Protein AF-A0A536G2T7-F1 (afdb_monomer_lite)

Radius o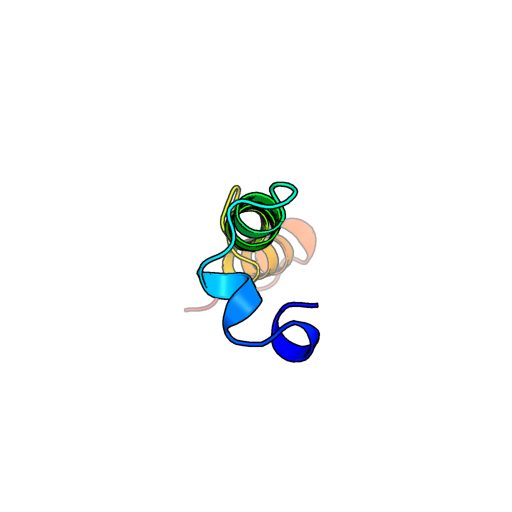f gyration: 17.49 Å; chains: 1; bounding box: 34×22×46 Å

Foldseek 3Di:
DDVVCDPCVVPDPPDCVVVVVVVVVVVCPPPHHPVRVVQCCCCPVVVHDHDD

Sequence (52 aa):
AMDIAGPAAQVGDGDGWKYQFLRSRANTIEAGTSEVLRNILAERVLGLPRSR

Structure (mmCIF, N/CA/C/O backbone):
data_AF-A0A536G2T7-F1
#
_entry.id   AF-A0A536G2T7-F1
#
loop_
_atom_site.group_PDB
_atom_site.id
_atom_site.type_symbol
_atom_site.label_atom_id
_atom_site.label_alt_id
_atom_site.label_comp_id
_atom_site.label_asym_id
_atom_site.label_entity_id
_atom_site.label_seq_id
_atom_site.pdbx_PDB_ins_code
_atom_site.Cartn_x
_atom_site.Cartn_y
_atom_site.Cartn_z
_atom_site.occupancy
_atom_site.B_iso_or_equiv
_atom_site.auth_seq_id
_atom_site.auth_comp_id
_atom_site.auth_asym_id
_atom_site.auth_atom_id
_atom_site.pdbx_PDB_model_num
ATOM 1 N N . ALA A 1 1 ? 6.815 -9.850 -12.562 1.00 71.00 1 ALA A N 1
ATOM 2 C CA . ALA A 1 1 ? 7.136 -9.103 -13.800 1.00 71.00 1 ALA A CA 1
ATOM 3 C C . ALA A 1 1 ? 8.584 -8.621 -13.774 1.00 71.00 1 ALA A C 1
ATOM 5 O O . ALA A 1 1 ? 9.364 -9.102 -14.582 1.00 71.00 1 ALA A O 1
ATOM 6 N N . MET A 1 2 ? 8.964 -7.783 -12.801 1.00 78.69 2 MET A N 1
ATOM 7 C CA . MET A 1 2 ? 10.358 -7.353 -12.586 1.00 78.69 2 MET A CA 1
ATOM 8 C C . MET A 1 2 ? 11.345 -8.514 -12.476 1.00 78.69 2 MET A C 1
ATOM 10 O O . MET A 1 2 ? 12.328 -8.560 -13.207 1.00 78.69 2 MET A O 1
ATOM 14 N N . ASP A 1 3 ? 11.020 -9.493 -11.635 1.00 83.88 3 ASP A N 1
ATOM 15 C CA . ASP A 1 3 ? 11.911 -10.627 -11.362 1.00 83.88 3 ASP A CA 1
ATOM 16 C C . ASP A 1 3 ? 12.070 -11.576 -12.558 1.00 83.88 3 ASP A C 1
ATOM 18 O O . ASP A 1 3 ? 13.040 -12.318 -12.637 1.00 83.88 3 ASP A O 1
ATOM 22 N N . ILE A 1 4 ? 11.131 -11.536 -13.510 1.00 84.75 4 ILE A N 1
ATOM 23 C CA . ILE A 1 4 ? 11.151 -12.375 -14.718 1.00 84.75 4 ILE A CA 1
ATOM 24 C C . ILE A 1 4 ? 12.018 -11.723 -15.804 1.00 84.75 4 ILE A C 1
ATOM 26 O O . ILE A 1 4 ? 12.734 -12.414 -16.520 1.00 84.75 4 ILE A O 1
ATOM 30 N N . ALA A 1 5 ? 11.966 -10.393 -15.923 1.00 81.81 5 ALA A N 1
ATOM 31 C CA . ALA A 1 5 ? 12.713 -9.639 -16.929 1.00 81.81 5 ALA A CA 1
ATOM 32 C C . ALA A 1 5 ? 14.177 -9.352 -16.527 1.00 81.81 5 ALA A C 1
ATOM 34 O O . ALA A 1 5 ? 14.996 -9.003 -17.378 1.00 81.81 5 ALA A O 1
ATOM 35 N N . GLY A 1 6 ? 14.524 -9.508 -15.245 1.00 83.38 6 GLY A N 1
ATOM 36 C CA . GLY A 1 6 ? 15.893 -9.351 -14.751 1.00 83.38 6 GLY A CA 1
ATOM 37 C C . GLY A 1 6 ? 16.441 -7.919 -14.898 1.00 83.38 6 GLY A C 1
ATOM 38 O O . GLY A 1 6 ? 15.671 -6.964 -15.012 1.00 83.38 6 GLY A O 1
ATOM 39 N N . PRO A 1 7 ? 17.775 -7.726 -14.908 1.00 82.50 7 PRO A N 1
ATOM 40 C CA . PRO A 1 7 ? 18.400 -6.397 -14.965 1.00 82.50 7 PRO A CA 1
ATOM 41 C C . PRO A 1 7 ? 18.009 -5.555 -16.188 1.00 82.50 7 PRO A C 1
ATOM 43 O O . PRO A 1 7 ? 18.024 -4.327 -16.120 1.00 82.50 7 PRO A O 1
ATOM 46 N N . ALA A 1 8 ? 17.604 -6.196 -17.291 1.00 80.19 8 ALA A N 1
ATOM 47 C CA . ALA A 1 8 ? 17.105 -5.509 -18.481 1.00 80.19 8 ALA A CA 1
ATOM 48 C C . ALA A 1 8 ? 15.845 -4.681 -18.187 1.00 80.19 8 ALA A C 1
ATOM 50 O O . ALA A 1 8 ? 15.649 -3.628 -18.797 1.00 80.19 8 ALA A O 1
ATOM 51 N N . ALA A 1 9 ? 15.048 -5.094 -17.194 1.00 78.38 9 ALA A N 1
ATOM 52 C CA . ALA A 1 9 ? 13.987 -4.260 -16.661 1.00 78.38 9 ALA A CA 1
ATOM 53 C C . ALA A 1 9 ? 14.591 -2.945 -16.123 1.00 78.38 9 ALA A C 1
ATOM 55 O O . ALA A 1 9 ? 14.260 -1.849 -16.539 1.00 78.38 9 ALA A O 1
ATOM 56 N N . GLN A 1 10 ? 15.595 -2.959 -15.265 1.00 78.56 10 GLN A N 1
ATOM 57 C CA . GLN A 1 10 ? 16.037 -1.709 -14.627 1.00 78.56 10 GLN A CA 1
ATOM 58 C C . GLN A 1 10 ? 16.556 -0.628 -15.602 1.00 78.56 10 GLN A C 1
ATOM 60 O O . GLN A 1 10 ? 16.451 0.561 -15.298 1.00 78.56 10 GLN A O 1
ATOM 65 N N . VAL A 1 11 ? 17.030 -1.009 -16.794 1.00 76.94 11 VAL A N 1
ATOM 66 C CA . VAL A 1 11 ? 17.716 -0.098 -17.725 1.00 76.94 11 VAL A CA 1
ATOM 67 C C . VAL A 1 11 ? 16.900 0.234 -18.978 1.00 76.94 11 VAL A C 1
ATOM 69 O O . VAL A 1 11 ? 16.945 1.378 -19.410 1.00 76.94 11 VAL A O 1
ATOM 72 N N . GLY A 1 12 ? 16.045 -0.654 -19.495 1.00 69.69 12 GLY A N 1
ATOM 73 C CA . GLY A 1 12 ? 15.318 -0.403 -20.751 1.00 69.69 12 GLY A CA 1
ATOM 74 C C . GLY A 1 12 ? 14.253 0.705 -20.675 1.00 69.69 12 GLY A C 1
ATOM 75 O O . GLY A 1 12 ? 13.430 0.705 -19.764 1.00 69.69 12 GLY A O 1
ATOM 76 N N .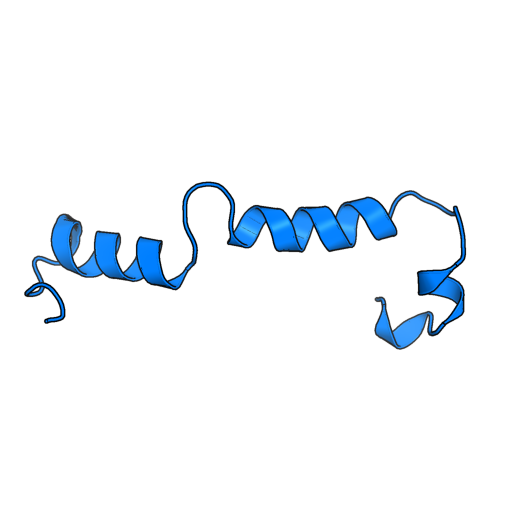 ASP A 1 13 ? 14.232 1.619 -21.650 1.00 63.53 13 ASP A N 1
ATOM 77 C CA . ASP A 1 13 ? 13.203 2.672 -21.812 1.00 63.53 13 ASP A CA 1
ATOM 78 C C . ASP A 1 13 ? 11.852 2.148 -22.351 1.00 63.53 13 ASP A C 1
ATOM 80 O O . ASP A 1 13 ? 10.922 2.917 -22.584 1.00 63.53 13 ASP A O 1
ATOM 84 N N . GLY A 1 14 ? 11.725 0.832 -22.547 1.00 60.69 14 GLY A N 1
ATOM 85 C CA . GLY A 1 14 ? 10.548 0.200 -23.142 1.00 60.69 14 GLY A CA 1
ATOM 86 C C . GLY A 1 14 ? 9.288 0.277 -22.270 1.00 60.69 14 GLY A C 1
ATOM 87 O O . GLY A 1 14 ? 9.320 -0.023 -21.078 1.00 60.69 14 GLY A O 1
ATOM 88 N N . ASP A 1 15 ? 8.174 0.643 -22.906 1.00 66.50 15 ASP A N 1
ATOM 89 C CA . ASP A 1 15 ? 6.768 0.440 -22.514 1.00 66.50 15 ASP A CA 1
ATOM 90 C C . ASP A 1 15 ? 6.259 1.063 -21.202 1.00 66.50 15 ASP A C 1
ATOM 92 O O . ASP A 1 15 ? 5.149 0.768 -20.757 1.00 66.50 15 ASP A O 1
ATOM 96 N N . GLY A 1 16 ? 7.021 1.957 -20.565 1.00 75.88 16 GLY A N 1
ATOM 97 C CA . GLY A 1 16 ? 6.541 2.718 -19.401 1.00 75.88 16 GLY A CA 1
ATOM 98 C C . GLY A 1 16 ? 6.291 1.878 -18.141 1.00 75.88 16 GLY A C 1
ATOM 99 O O . GLY A 1 16 ? 5.803 2.393 -17.132 1.00 75.88 16 GLY A O 1
ATOM 100 N N . TRP A 1 17 ? 6.654 0.595 -18.135 1.00 80.31 17 TRP A N 1
ATOM 101 C CA . TRP A 1 17 ? 6.407 -0.284 -16.992 1.00 80.31 17 TRP A CA 1
ATOM 102 C C . TRP A 1 17 ? 7.219 0.136 -15.753 1.00 80.31 17 T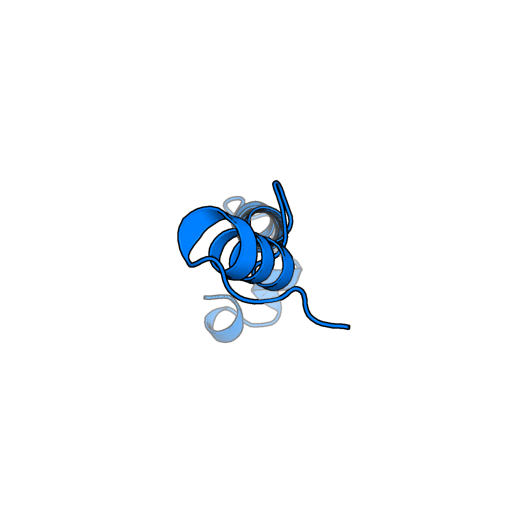RP A C 1
ATOM 104 O O . TRP A 1 17 ? 6.746 -0.080 -14.640 1.00 80.31 17 TRP A O 1
ATOM 114 N N . LYS A 1 18 ? 8.387 0.794 -15.902 1.00 83.06 18 LYS A N 1
ATOM 115 C CA . LYS A 1 18 ? 9.143 1.383 -14.771 1.00 83.06 18 LYS A CA 1
ATOM 116 C C . LYS A 1 18 ? 8.285 2.385 -14.016 1.00 83.06 18 LYS A C 1
ATOM 118 O O . LYS A 1 18 ? 8.176 2.332 -12.791 1.00 83.06 18 LYS A O 1
ATOM 123 N N . TYR A 1 19 ? 7.652 3.275 -14.777 1.00 86.88 19 TYR A N 1
ATOM 124 C CA . TYR A 1 19 ? 6.719 4.248 -14.241 1.00 86.88 19 TYR A CA 1
ATOM 125 C C . TYR A 1 19 ? 5.543 3.539 -13.575 1.00 86.88 19 TYR A C 1
ATOM 127 O O . TYR A 1 19 ? 5.232 3.858 -12.437 1.00 86.88 19 TYR A O 1
ATOM 135 N N . GLN A 1 20 ? 4.945 2.527 -14.213 1.00 88.75 20 GLN A N 1
ATOM 136 C CA . GLN A 1 20 ? 3.817 1.793 -13.625 1.00 88.75 20 GLN A CA 1
ATOM 137 C C . GLN A 1 20 ? 4.184 1.042 -12.341 1.00 88.75 20 GLN A C 1
ATOM 139 O O . GLN A 1 20 ? 3.410 1.031 -11.385 1.00 88.75 20 GLN A O 1
ATOM 144 N N . PHE A 1 21 ? 5.380 0.459 -12.275 1.00 88.69 21 PHE A N 1
ATOM 145 C CA . PHE A 1 21 ? 5.885 -0.188 -11.072 1.00 88.69 21 PHE A CA 1
ATOM 146 C C . PHE A 1 21 ? 6.015 0.824 -9.928 1.00 88.69 21 PHE A C 1
ATOM 148 O O . PHE A 1 21 ? 5.422 0.632 -8.865 1.00 88.69 21 PHE A O 1
ATOM 155 N N . LEU A 1 22 ? 6.699 1.947 -10.160 1.00 90.38 22 LEU A N 1
ATOM 156 C CA . LEU A 1 22 ? 6.838 3.006 -9.157 1.00 90.38 22 LEU A CA 1
ATOM 157 C C . LEU A 1 22 ? 5.492 3.650 -8.799 1.00 90.38 22 LEU A C 1
ATOM 159 O O . LEU A 1 22 ? 5.237 3.917 -7.627 1.00 90.38 22 LEU A O 1
ATOM 163 N N . ARG A 1 23 ? 4.596 3.824 -9.774 1.00 92.75 23 ARG A N 1
ATOM 164 C CA . ARG A 1 23 ? 3.236 4.339 -9.585 1.00 92.75 23 ARG A CA 1
ATOM 165 C C . ARG A 1 23 ? 2.414 3.416 -8.697 1.00 92.75 23 ARG A C 1
ATOM 167 O O . ARG A 1 23 ? 1.759 3.892 -7.776 1.00 92.75 23 ARG A O 1
ATOM 174 N N . SER A 1 24 ? 2.484 2.103 -8.920 1.00 92.31 24 SER A N 1
ATOM 175 C CA . SER A 1 24 ? 1.806 1.124 -8.066 1.00 92.31 24 SER A CA 1
ATOM 176 C C . SER A 1 24 ? 2.305 1.189 -6.623 1.00 92.31 24 SER A C 1
ATOM 178 O O . SER A 1 24 ? 1.506 1.104 -5.693 1.00 92.31 24 SER A O 1
ATOM 180 N N . ARG A 1 25 ? 3.606 1.433 -6.415 1.00 93.06 25 ARG A N 1
ATOM 181 C CA . ARG A 1 25 ? 4.156 1.637 -5.074 1.00 93.06 25 ARG A CA 1
ATOM 182 C C . ARG A 1 25 ? 3.677 2.953 -4.465 1.00 93.06 25 ARG A C 1
ATOM 184 O O . ARG A 1 25 ? 3.242 2.947 -3.313 1.00 93.06 25 ARG A O 1
ATOM 191 N N . ALA A 1 26 ? 3.704 4.041 -5.231 1.00 95.44 26 ALA A N 1
ATOM 192 C CA . ALA A 1 26 ? 3.227 5.354 -4.805 1.00 95.44 26 ALA A CA 1
ATOM 193 C C . ALA A 1 26 ? 1.746 5.321 -4.385 1.00 95.44 26 ALA A C 1
ATOM 195 O O . ALA A 1 26 ? 1.412 5.850 -3.330 1.00 95.44 26 ALA A O 1
ATOM 196 N N . ASN A 1 27 ? 0.889 4.583 -5.104 1.00 94.44 27 ASN A N 1
ATOM 197 C CA . ASN A 1 27 ? -0.525 4.380 -4.750 1.00 94.44 27 ASN A CA 1
ATOM 198 C C . ASN A 1 27 ? -0.738 3.832 -3.329 1.00 94.44 27 ASN A C 1
ATOM 200 O O . ASN A 1 27 ? -1.758 4.110 -2.716 1.00 94.44 27 ASN A O 1
ATOM 204 N N . THR A 1 28 ? 0.198 3.035 -2.799 1.00 94.00 28 THR A N 1
ATOM 205 C CA . THR A 1 28 ? 0.090 2.467 -1.436 1.00 94.00 28 THR A CA 1
ATOM 206 C C . THR A 1 28 ? 0.517 3.432 -0.328 1.00 94.00 28 THR A C 1
ATOM 208 O O . THR A 1 28 ? 0.466 3.083 0.851 1.00 94.00 28 THR A O 1
ATOM 211 N N . ILE A 1 29 ? 0.988 4.618 -0.710 1.00 96.00 29 ILE A N 1
ATOM 212 C CA . ILE A 1 29 ? 1.483 5.673 0.176 1.00 96.00 29 ILE A CA 1
ATOM 213 C C . ILE A 1 29 ? 0.567 6.895 0.069 1.00 96.00 29 ILE A C 1
ATOM 215 O O . ILE A 1 29 ? 0.210 7.502 1.080 1.00 96.00 29 ILE A O 1
ATOM 219 N N . GLU A 1 30 ? 0.180 7.246 -1.158 1.00 94.62 30 GLU A N 1
ATOM 220 C CA . GLU A 1 30 ? -0.766 8.316 -1.455 1.00 94.62 30 GLU A CA 1
ATOM 221 C C . GLU A 1 30 ? -2.099 8.097 -0.727 1.00 94.62 30 GLU A C 1
ATOM 223 O O . GLU A 1 30 ? -2.577 6.975 -0.594 1.00 94.62 30 GLU A O 1
ATOM 228 N N . ALA A 1 31 ? -2.688 9.186 -0.225 1.00 88.50 31 ALA A N 1
ATOM 229 C CA . ALA A 1 31 ? -3.899 9.187 0.607 1.00 88.50 31 ALA A CA 1
ATOM 230 C C . ALA A 1 31 ? -3.817 8.387 1.930 1.00 88.50 31 ALA A C 1
ATOM 232 O O . ALA A 1 31 ? -4.810 8.299 2.653 1.00 88.50 31 ALA A O 1
ATOM 233 N N . GLY A 1 32 ? -2.634 7.887 2.296 1.00 92.94 32 GLY A N 1
ATOM 234 C CA . GLY A 1 32 ? -2.369 7.212 3.562 1.00 92.94 32 GLY A CA 1
ATOM 235 C C . GLY A 1 32 ? -1.858 5.792 3.357 1.00 92.94 32 GLY A C 1
ATOM 236 O O . GLY A 1 32 ? -2.375 5.028 2.545 1.00 92.94 32 GLY A O 1
ATOM 237 N N . THR A 1 33 ? -0.849 5.415 4.140 1.00 96.69 33 THR A N 1
ATOM 238 C CA . THR A 1 33 ? -0.330 4.045 4.126 1.00 96.69 33 THR A CA 1
ATOM 239 C C . THR A 1 33 ? -1.369 3.063 4.656 1.00 96.69 33 THR A C 1
ATOM 241 O O . THR A 1 33 ? -2.287 3.428 5.394 1.00 96.69 33 THR A O 1
ATOM 244 N N . SER A 1 34 ? -1.188 1.774 4.361 1.00 95.44 34 SER A N 1
ATOM 245 C CA . SER A 1 34 ? -2.071 0.733 4.892 1.00 95.44 34 SER A CA 1
ATOM 246 C C . SER A 1 34 ? -2.139 0.727 6.424 1.00 95.44 34 SER A C 1
ATOM 248 O O . SER A 1 34 ? -3.176 0.382 6.976 1.00 95.44 34 SER A O 1
ATOM 250 N N . GLU A 1 35 ? -1.066 1.104 7.122 1.00 95.62 35 GLU A N 1
ATOM 251 C CA . GLU A 1 35 ? -1.072 1.228 8.586 1.00 95.62 35 GLU A CA 1
ATOM 252 C C . GLU A 1 35 ? -1.980 2.365 9.050 1.00 95.62 35 GLU A C 1
ATOM 254 O O . GLU A 1 35 ? -2.853 2.146 9.887 1.00 95.62 35 GLU A O 1
ATOM 259 N N . VAL A 1 36 ? -1.844 3.549 8.448 1.00 95.12 36 VAL A N 1
ATOM 260 C CA . VAL A 1 36 ? -2.687 4.705 8.775 1.00 95.12 36 VAL A CA 1
ATOM 261 C C . VAL A 1 36 ? -4.153 4.415 8.460 1.00 95.12 36 VAL A C 1
ATOM 263 O O . VAL A 1 36 ? -5.018 4.656 9.300 1.00 95.12 36 VAL A O 1
ATOM 266 N N . LEU A 1 37 ? -4.446 3.850 7.287 1.00 96.44 37 LEU A N 1
ATOM 267 C CA . LEU A 1 37 ? -5.818 3.528 6.889 1.00 96.44 37 LEU A CA 1
ATOM 268 C C . LEU A 1 37 ? -6.446 2.455 7.788 1.00 96.44 37 LEU A C 1
ATOM 270 O O . LEU A 1 37 ? -7.623 2.565 8.130 1.00 96.44 37 LEU A O 1
ATOM 274 N N . ARG A 1 38 ? -5.675 1.451 8.230 1.00 95.44 38 ARG A N 1
ATOM 275 C CA . ARG A 1 38 ? -6.156 0.459 9.205 1.00 95.44 38 ARG A CA 1
ATOM 276 C C . ARG A 1 38 ? -6.439 1.081 10.569 1.00 95.44 38 ARG A C 1
ATOM 278 O O . ARG A 1 38 ? -7.462 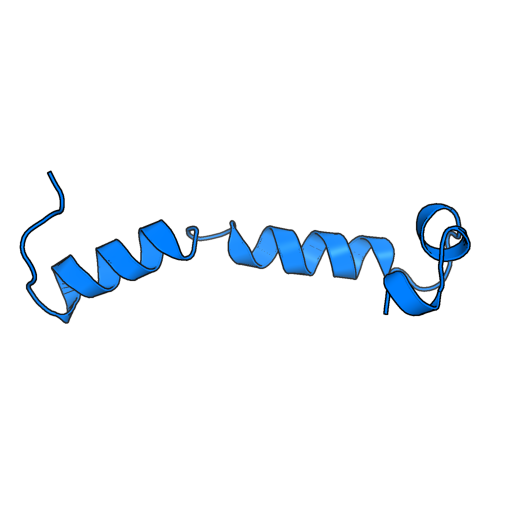0.746 11.156 1.00 95.44 38 ARG A O 1
ATOM 285 N N . ASN A 1 39 ? -5.603 2.003 11.043 1.00 96.00 39 ASN A N 1
ATOM 286 C CA . ASN A 1 39 ? -5.857 2.717 12.298 1.00 96.00 39 ASN A CA 1
ATOM 287 C C . ASN A 1 39 ? -7.115 3.591 12.195 1.00 96.00 39 ASN A C 1
ATOM 289 O O . ASN A 1 39 ? -7.965 3.560 13.080 1.00 96.00 39 ASN A O 1
ATOM 293 N N . ILE A 1 40 ? -7.297 4.296 11.072 1.00 95.44 40 ILE A N 1
ATOM 294 C CA . ILE A 1 40 ? -8.518 5.069 10.805 1.00 95.44 40 ILE A CA 1
ATOM 295 C C . ILE A 1 40 ? -9.751 4.162 10.826 1.00 95.44 40 ILE A C 1
ATOM 297 O O . ILE A 1 40 ? -10.748 4.516 11.451 1.00 95.44 40 ILE A O 1
ATOM 301 N N . LEU A 1 41 ? -9.696 3.000 10.171 1.00 96.44 41 LEU A N 1
ATOM 302 C CA . LEU A 1 41 ? -10.794 2.034 10.187 1.00 96.44 41 LEU A CA 1
ATOM 303 C C . LEU A 1 41 ? -11.075 1.534 11.613 1.00 96.44 41 LEU A C 1
ATOM 305 O O . LEU A 1 41 ? -12.228 1.521 12.040 1.00 96.44 41 LEU A O 1
ATOM 309 N N . ALA A 1 42 ? -10.029 1.174 12.360 1.00 97.38 42 ALA A N 1
ATOM 310 C CA . ALA A 1 42 ? -10.126 0.716 13.741 1.00 97.38 42 ALA A CA 1
ATOM 311 C C . ALA A 1 42 ? -10.815 1.752 14.642 1.00 97.38 42 ALA A C 1
ATOM 313 O O . ALA A 1 42 ? -11.77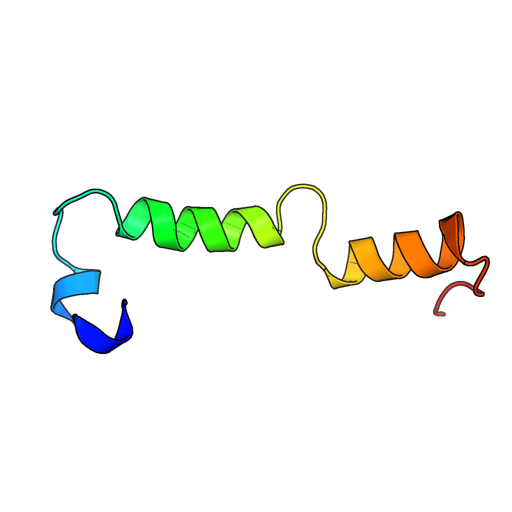7 1.421 15.327 1.00 97.38 42 ALA A O 1
ATOM 314 N N . GLU A 1 43 ? -10.373 3.007 14.605 1.00 96.50 43 GLU A N 1
ATOM 315 C CA . GLU A 1 43 ? -10.878 4.057 15.493 1.00 96.50 43 GLU A CA 1
ATOM 316 C C . GLU A 1 43 ? -12.233 4.610 15.039 1.00 96.50 43 GLU A C 1
ATOM 318 O O . GLU A 1 43 ? -13.142 4.777 15.850 1.00 96.50 43 GLU A O 1
ATOM 323 N N . ARG A 1 44 ? -12.388 4.911 13.743 1.00 95.94 44 ARG A N 1
ATOM 324 C CA . ARG A 1 44 ? -13.545 5.671 13.239 1.00 95.94 44 ARG A CA 1
ATOM 325 C C . ARG A 1 44 ? -14.709 4.810 12.779 1.00 95.94 44 ARG A C 1
ATOM 327 O O . ARG A 1 44 ? -15.835 5.292 12.792 1.00 95.94 44 ARG A O 1
ATOM 334 N N . VAL A 1 45 ? -14.450 3.579 12.343 1.00 97.31 45 VAL A N 1
ATOM 335 C CA . VAL A 1 45 ? -15.504 2.670 11.867 1.00 97.31 45 VAL A CA 1
ATOM 336 C C . VAL A 1 45 ? -15.789 1.592 12.902 1.00 97.31 45 VAL A C 1
ATOM 338 O O . VAL A 1 45 ? -16.950 1.311 13.177 1.00 97.31 45 VAL A O 1
ATOM 341 N N . LEU A 1 46 ? -14.745 1.011 13.499 1.00 96.88 46 LEU A N 1
ATOM 342 C CA . LEU A 1 46 ? -14.887 -0.101 14.445 1.00 96.88 46 LEU A CA 1
ATOM 343 C C . LEU A 1 46 ? -14.947 0.335 15.920 1.00 96.88 46 LEU A C 1
ATOM 345 O O . LEU A 1 46 ? -15.254 -0.494 16.772 1.00 96.88 46 LEU A O 1
ATOM 349 N N . GLY A 1 47 ? -14.674 1.605 16.242 1.00 95.81 47 GLY A N 1
ATOM 350 C CA . GLY A 1 47 ? -14.748 2.134 17.611 1.00 95.81 47 GLY A CA 1
ATOM 351 C C . GLY A 1 47 ? -13.683 1.585 18.568 1.00 95.81 47 GLY A C 1
ATOM 352 O O . GLY A 1 47 ? -13.870 1.618 19.785 1.00 95.81 47 GLY A O 1
ATOM 353 N N . LEU A 1 48 ? -12.578 1.054 18.041 1.00 96.56 48 LEU A N 1
ATOM 354 C CA . LEU A 1 48 ? -11.484 0.528 18.851 1.00 96.56 48 LEU 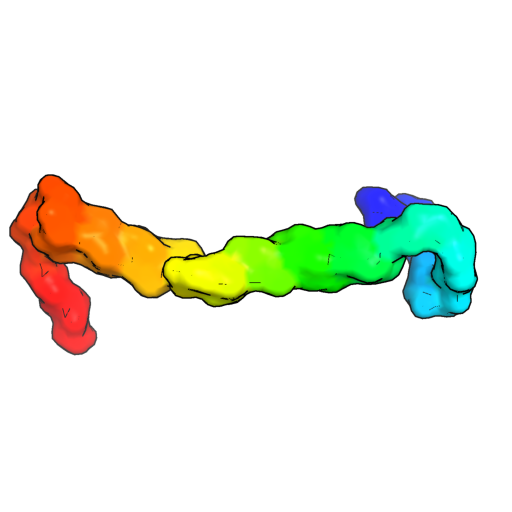A CA 1
ATOM 355 C C . LEU A 1 48 ? -10.705 1.670 19.529 1.00 96.56 48 LEU A C 1
ATOM 357 O O . LEU A 1 48 ? -10.549 2.744 18.941 1.00 96.56 48 LEU A O 1
ATOM 361 N N . PRO A 1 49 ? -10.176 1.453 20.750 1.00 92.69 49 PRO A N 1
ATOM 362 C CA . PRO A 1 49 ? -9.316 2.426 21.406 1.00 92.69 49 PRO A CA 1
ATOM 363 C C . PRO A 1 49 ? -8.075 2.732 20.566 1.00 92.69 49 PRO A C 1
ATOM 365 O O . PRO A 1 49 ? -7.474 1.838 19.968 1.00 92.69 49 PRO A O 1
ATOM 368 N N . ARG A 1 50 ? -7.658 3.997 20.576 1.00 88.06 50 ARG A N 1
ATOM 369 C CA . ARG A 1 50 ? -6.467 4.453 19.861 1.00 88.06 50 ARG A CA 1
ATOM 370 C C . ARG A 1 50 ? -5.218 3.751 20.397 1.00 88.06 50 ARG A C 1
ATOM 372 O O . ARG A 1 50 ? -5.023 3.695 21.614 1.00 88.06 50 ARG A O 1
ATOM 379 N N . SER A 1 51 ? -4.371 3.236 19.503 1.00 79.19 51 SER A N 1
ATOM 380 C CA . SER A 1 51 ? -3.074 2.678 19.901 1.00 79.19 51 SER A CA 1
ATOM 381 C C . SER A 1 51 ? -2.256 3.766 20.601 1.00 79.19 51 SER A C 1
ATOM 383 O O . SER A 1 51 ? -2.187 4.893 20.099 1.00 79.19 51 SER A O 1
ATOM 385 N N . ARG A 1 52 ? -1.701 3.449 21.774 1.00 70.19 52 ARG A N 1
ATOM 386 C CA . ARG A 1 52 ? -0.910 4.385 22.579 1.00 70.19 52 ARG A CA 1
ATOM 387 C C . ARG A 1 52 ? 0.510 4.507 22.038 1.00 70.19 52 ARG A C 1
ATOM 389 O O . ARG A 1 52 ? 1.072 3.454 21.671 1.00 70.19 52 ARG A O 1
#

pLDDT: mean 87.26, std 9.84, range [60.69, 97.38]

Secondary structure (DSSP, 8-state):
-HHHHTHHHHH---TTHHHHHHHHHHHTTTT--HHHHHHHIIIIIS-PPPP-